Protein AF-A0A7S3H4L3-F1 (afdb_monomer_lite)

Sequence (159 aa):
SPNMKRMGTVIFKESREAHYALTPEAYEWLSAEVETCNTGNSKRVMADRLVAYFFIVTGWHRHVGFVGDYYADPEIATMSWKDGEKFGRPRQHIIMTIINVFTSTHQPLLKEDYSHLFDGMKPDLGKEYKSTWKMFLKDLDEIEAEINRRNMKREILNI

Organism: NCBI:txid89044

Radius of gyration: 24.27 Å; chains: 1; bounding box: 67×48×53 Å

pLDDT: mean 77.02, std 17.17, range [32.34, 95.94]

Foldseek 3Di:
DVVVVVVVVVVVVVVVCPPPDDDPVRVVVVVVCVVVQPDPVSVVVVVVVVVVVCCCVAVVCCVPLQPLVQLVAQQRDFPDDDPPDNGDDPVRSVVSNVVSVVRNDDDDHLLDDPLVVLPPDPPNCSVVVNVVSVVVSVVVVVVVVVVVVVVVVDDDPPD

Secondary structure (DSSP, 8-state):
-THHHHHHHHHHHHHHHTTT---HHHHHHHHHHHHHH-SHHHHHHHHHHHHHHHHIIIIIHHHHH--HHHHT-TTTS-S---TT-SS--HHHHHHHHHHHHHHS--PPPTTS--GGGGTT-SSS-HHHHHHHHHHHHHHHHHHHHHHHHHHTT------

Structure (mmCIF, N/CA/C/O backbone):
data_AF-A0A7S3H4L3-F1
#
_entry.id   AF-A0A7S3H4L3-F1
#
loop_
_atom_site.group_PDB
_atom_site.id
_atom_site.type_symbol
_atom_site.label_atom_id
_atom_site.label_alt_id
_atom_site.label_comp_id
_atom_site.label_asym_id
_atom_site.label_entity_id
_atom_site.label_seq_id
_atom_site.pdbx_PDB_ins_code
_atom_site.Cartn_x
_atom_site.Cartn_y
_atom_site.Cartn_z
_atom_site.occupancy
_atom_site.B_iso_or_equiv
_atom_site.auth_seq_id
_atom_site.auth_comp_id
_atom_site.auth_asym_id
_atom_site.auth_atom_id
_atom_site.pdbx_PDB_model_num
ATOM 1 N N . SER A 1 1 ? 39.738 30.386 2.048 1.00 44.56 1 SER A N 1
ATOM 2 C CA . SER A 1 1 ? 40.579 29.300 1.508 1.00 44.56 1 SER A CA 1
ATOM 3 C C . SER A 1 1 ? 39.775 28.479 0.496 1.00 44.56 1 SER A C 1
ATOM 5 O O . SER A 1 1 ? 38.721 27.971 0.873 1.00 44.56 1 SER A O 1
ATOM 7 N N . PRO A 1 2 ? 40.201 28.381 -0.778 1.00 40.88 2 PRO A N 1
ATOM 8 C CA . PRO A 1 2 ? 39.465 27.701 -1.860 1.00 40.88 2 PRO A CA 1
ATOM 9 C C . PRO A 1 2 ? 39.302 26.184 -1.663 1.00 40.88 2 PRO A C 1
ATOM 11 O O . PRO A 1 2 ? 38.428 25.568 -2.270 1.00 40.88 2 PRO A O 1
ATOM 14 N N . ASN A 1 3 ? 40.110 25.587 -0.783 1.00 38.22 3 ASN A N 1
ATOM 15 C CA . ASN A 1 3 ? 40.172 24.138 -0.586 1.00 38.22 3 ASN A CA 1
ATOM 16 C C . ASN A 1 3 ? 39.031 23.563 0.270 1.00 38.22 3 ASN A C 1
ATOM 18 O O . ASN A 1 3 ? 38.758 22.371 0.184 1.00 38.22 3 ASN A O 1
ATOM 22 N N . MET A 1 4 ? 38.298 24.390 1.024 1.00 37.81 4 MET A N 1
ATOM 23 C CA . MET A 1 4 ? 37.218 23.908 1.902 1.00 37.81 4 MET A CA 1
ATOM 24 C C . MET A 1 4 ? 35.876 23.725 1.167 1.00 37.81 4 MET A C 1
ATOM 26 O O . MET A 1 4 ? 35.089 22.855 1.523 1.00 37.81 4 MET A O 1
ATOM 30 N N . LYS A 1 5 ? 35.629 24.479 0.080 1.00 38.72 5 LYS A N 1
ATOM 31 C CA . LYS A 1 5 ? 34.413 24.328 -0.751 1.00 38.72 5 LYS A CA 1
ATOM 32 C C . LYS A 1 5 ? 34.474 23.117 -1.693 1.00 38.72 5 LYS A C 1
ATOM 34 O O . LYS A 1 5 ? 33.444 22.498 -1.948 1.00 38.72 5 LYS A O 1
ATOM 39 N N . ARG A 1 6 ? 35.665 22.738 -2.182 1.00 37.44 6 ARG A N 1
ATOM 40 C CA . ARG A 1 6 ? 35.836 21.525 -3.009 1.00 37.44 6 ARG A CA 1
ATOM 41 C C . ARG A 1 6 ? 35.607 20.247 -2.209 1.00 37.44 6 ARG A C 1
ATOM 43 O O . ARG A 1 6 ? 34.931 19.359 -2.705 1.00 37.44 6 ARG A O 1
ATOM 50 N N . MET A 1 7 ? 36.092 20.188 -0.972 1.00 34.84 7 MET A N 1
ATOM 51 C CA . MET A 1 7 ? 35.987 18.987 -0.137 1.00 34.84 7 MET A CA 1
ATOM 52 C C . MET A 1 7 ? 34.532 18.686 0.267 1.00 34.84 7 MET A C 1
ATOM 54 O O . MET A 1 7 ? 34.089 17.550 0.142 1.00 34.84 7 MET A O 1
ATOM 58 N N . GLY A 1 8 ? 33.740 19.712 0.610 1.00 32.34 8 GLY A N 1
ATOM 59 C CA . GLY A 1 8 ? 32.304 19.543 0.875 1.00 32.34 8 GLY A CA 1
ATOM 60 C C . GLY A 1 8 ? 31.488 19.127 -0.357 1.00 32.34 8 GLY A C 1
ATOM 61 O O . GLY A 1 8 ? 30.525 18.387 -0.233 1.00 32.34 8 GLY A O 1
ATOM 62 N N . THR A 1 9 ? 31.888 19.533 -1.565 1.00 36.47 9 THR A N 1
ATOM 63 C CA . THR A 1 9 ? 31.153 19.171 -2.793 1.00 36.47 9 THR A CA 1
ATOM 64 C C . THR A 1 9 ? 31.432 17.729 -3.235 1.00 36.47 9 THR A C 1
ATOM 66 O O . THR A 1 9 ? 30.569 17.108 -3.846 1.00 36.47 9 THR A O 1
ATOM 69 N N . VAL A 1 10 ? 32.612 17.184 -2.918 1.00 38.34 10 VAL A N 1
ATOM 70 C CA . VAL A 1 10 ? 32.989 15.797 -3.250 1.00 38.34 10 VAL A CA 1
ATOM 71 C C . VAL A 1 10 ? 32.324 14.806 -2.289 1.00 38.34 10 VAL A C 1
ATOM 73 O O . VAL A 1 10 ? 31.687 13.864 -2.749 1.00 38.34 10 VAL A O 1
ATOM 76 N N . ILE A 1 11 ? 32.333 15.096 -0.981 1.00 37.59 11 ILE A N 1
ATOM 77 C CA . ILE A 1 11 ? 31.719 14.230 0.044 1.00 37.59 11 ILE A CA 1
ATOM 78 C C . ILE A 1 11 ? 30.194 14.106 -0.152 1.00 37.59 11 ILE A C 1
ATOM 80 O O . ILE A 1 11 ? 29.629 13.033 0.034 1.00 37.59 11 ILE A O 1
ATOM 84 N N . PHE A 1 12 ? 29.518 15.174 -0.597 1.00 33.53 12 PHE A N 1
ATOM 85 C CA . PHE A 1 12 ? 28.078 15.140 -0.901 1.00 33.53 12 PHE A CA 1
ATOM 86 C C . PHE A 1 12 ? 27.727 14.505 -2.259 1.00 33.53 12 PHE A C 1
ATOM 88 O O . PHE A 1 12 ? 26.567 14.158 -2.482 1.00 33.53 12 PHE A O 1
ATOM 95 N N . LYS A 1 13 ? 28.687 14.372 -3.185 1.00 37.59 13 LYS A N 1
ATOM 96 C CA . LYS A 1 13 ? 28.456 13.699 -4.474 1.00 37.59 13 LYS A CA 1
ATOM 97 C C . LYS A 1 13 ? 28.599 12.186 -4.338 1.00 37.59 13 LYS A C 1
ATOM 99 O O . LYS A 1 13 ? 27.757 11.466 -4.860 1.00 37.59 13 LYS A O 1
ATOM 104 N N . GLU A 1 14 ? 29.598 11.7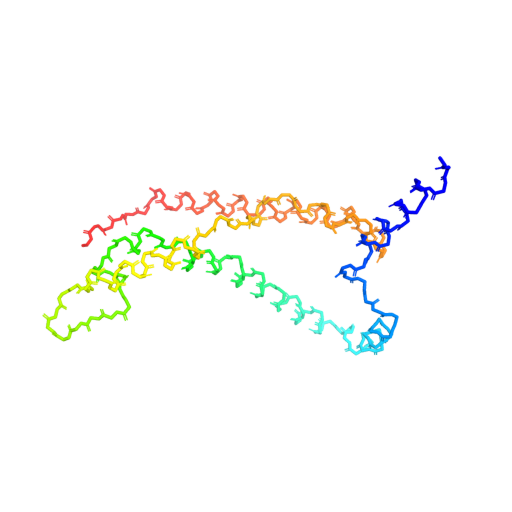30 -3.584 1.00 38.12 14 GLU A N 1
ATOM 105 C CA . GLU A 1 14 ? 29.804 10.305 -3.292 1.00 38.12 14 GLU A CA 1
ATOM 106 C C . GLU A 1 14 ? 28.688 9.733 -2.404 1.00 38.12 14 GLU A C 1
ATOM 108 O O . GLU A 1 14 ? 28.234 8.615 -2.631 1.00 38.12 14 GLU A O 1
ATOM 113 N N . SER A 1 15 ? 28.147 10.513 -1.458 1.00 37.94 15 SER A N 1
ATOM 114 C CA . SER A 1 15 ? 27.071 10.031 -0.579 1.00 37.94 15 SER A CA 1
ATOM 115 C C . SER A 1 15 ? 25.728 9.794 -1.284 1.00 37.94 15 SER A C 1
ATOM 117 O O . SER A 1 15 ? 24.917 9.013 -0.791 1.00 37.94 15 SER A O 1
ATOM 119 N N . ARG A 1 16 ? 25.482 10.408 -2.454 1.00 39.41 16 ARG A N 1
ATOM 120 C CA . ARG A 1 16 ? 24.263 10.144 -3.246 1.00 39.41 16 ARG A CA 1
ATOM 121 C C . ARG A 1 16 ? 24.342 8.858 -4.063 1.00 39.41 16 ARG A C 1
ATOM 123 O O . ARG A 1 16 ? 23.295 8.296 -4.364 1.00 39.41 16 ARG A O 1
ATOM 130 N N . GLU A 1 17 ? 25.541 8.384 -4.393 1.00 44.38 17 GLU A N 1
ATOM 131 C CA . GLU A 1 17 ? 25.721 7.090 -5.064 1.00 44.38 17 GLU A CA 1
ATOM 132 C C . GLU A 1 17 ? 25.754 5.926 -4.052 1.00 44.38 17 GLU A C 1
ATOM 134 O O . GLU A 1 17 ? 25.404 4.801 -4.390 1.00 44.38 17 GLU A O 1
ATOM 139 N N . ALA A 1 18 ? 26.082 6.187 -2.782 1.00 44.50 18 ALA A N 1
ATOM 140 C CA . ALA A 1 18 ? 26.512 5.157 -1.833 1.00 44.50 18 ALA A CA 1
ATOM 141 C C . ALA A 1 18 ? 25.426 4.424 -1.017 1.00 44.50 18 ALA A C 1
ATOM 143 O O . ALA A 1 18 ? 25.767 3.495 -0.291 1.00 44.50 18 ALA A O 1
ATOM 144 N N . HIS A 1 19 ? 24.139 4.781 -1.088 1.00 43.50 19 HIS A N 1
ATOM 145 C CA . HIS A 1 19 ? 23.133 4.100 -0.245 1.00 43.50 19 HIS A CA 1
ATOM 146 C C . HIS A 1 19 ? 22.543 2.822 -0.860 1.00 43.50 19 HIS A C 1
ATOM 148 O O . HIS A 1 19 ? 22.018 1.987 -0.127 1.00 43.50 19 HIS A O 1
ATOM 154 N N . TYR A 1 20 ? 22.681 2.641 -2.176 1.00 50.38 20 TYR A N 1
ATOM 155 C CA . TYR A 1 20 ? 22.212 1.450 -2.899 1.00 50.38 20 TYR A CA 1
ATOM 156 C C . TYR A 1 20 ? 23.203 0.953 -3.964 1.00 50.38 20 TYR A C 1
ATOM 158 O O . TYR A 1 20 ? 22.880 0.029 -4.710 1.00 50.38 20 TYR A O 1
ATOM 166 N N . ALA A 1 21 ? 24.398 1.550 -4.066 1.00 55.81 21 ALA A N 1
ATOM 167 C CA . ALA A 1 21 ? 25.436 1.035 -4.950 1.00 55.81 21 ALA A CA 1
ATOM 168 C C . ALA A 1 21 ? 25.923 -0.320 -4.427 1.00 55.81 21 ALA A C 1
ATOM 170 O O . ALA A 1 21 ? 26.494 -0.422 -3.342 1.00 55.81 21 ALA A O 1
ATOM 171 N N . LEU A 1 22 ? 25.682 -1.364 -5.216 1.00 58.00 22 LEU A N 1
ATOM 172 C CA . LEU A 1 22 ? 26.299 -2.669 -5.019 1.00 58.00 22 LEU A CA 1
ATOM 173 C C . LEU A 1 22 ? 27.820 -2.497 -5.045 1.00 58.00 22 LEU A C 1
ATOM 175 O O . LEU A 1 22 ? 28.343 -1.768 -5.893 1.00 58.00 22 LEU A O 1
ATOM 179 N N . THR A 1 23 ? 28.534 -3.169 -4.140 1.00 77.75 23 THR A N 1
ATOM 180 C CA . THR A 1 23 ? 29.995 -3.235 -4.258 1.00 77.75 23 THR A CA 1
ATOM 181 C C . THR A 1 23 ? 30.342 -3.932 -5.580 1.00 77.75 23 THR A C 1
ATOM 183 O O . THR A 1 23 ? 29.540 -4.743 -6.057 1.00 77.75 23 THR A O 1
ATOM 186 N N . PRO A 1 24 ? 31.496 -3.645 -6.202 1.00 73.81 24 PRO A N 1
ATOM 187 C CA . PRO A 1 24 ? 31.910 -4.325 -7.429 1.00 73.81 24 PRO A CA 1
ATOM 188 C C . PRO A 1 24 ? 31.846 -5.853 -7.309 1.00 73.81 24 PRO A C 1
ATOM 190 O O . PRO A 1 24 ? 31.375 -6.519 -8.225 1.00 73.81 24 PRO A O 1
ATOM 193 N N . GLU A 1 25 ? 32.201 -6.396 -6.144 1.00 72.62 25 GLU A N 1
ATOM 194 C CA . GLU A 1 25 ? 32.141 -7.828 -5.847 1.00 72.62 25 GLU A CA 1
ATOM 195 C C . GLU A 1 25 ? 30.695 -8.340 -5.769 1.00 72.62 25 GLU A C 1
ATOM 197 O O . GLU A 1 25 ? 30.379 -9.400 -6.304 1.00 72.62 25 GLU A O 1
ATOM 202 N N . ALA A 1 26 ? 29.789 -7.582 -5.138 1.00 68.19 26 ALA A N 1
ATOM 203 C CA . ALA A 1 26 ? 28.370 -7.926 -5.086 1.00 68.19 26 ALA A CA 1
ATOM 204 C C . ALA A 1 26 ? 27.718 -7.838 -6.473 1.00 68.19 26 ALA A C 1
ATOM 206 O O . ALA A 1 26 ? 26.886 -8.674 -6.815 1.00 68.19 26 ALA A O 1
ATOM 207 N N . TYR A 1 27 ? 28.111 -6.847 -7.278 1.00 68.12 27 TYR A N 1
ATOM 208 C CA . TYR A 1 27 ? 27.666 -6.697 -8.658 1.00 68.12 27 TYR A CA 1
ATOM 209 C C . TYR A 1 27 ? 28.145 -7.858 -9.530 1.00 68.12 27 TYR A C 1
ATOM 211 O O . TYR A 1 27 ? 27.352 -8.397 -10.294 1.00 68.12 27 TYR A O 1
ATOM 219 N N . GLU A 1 28 ? 29.405 -8.275 -9.405 1.00 67.75 28 GLU A N 1
ATOM 220 C CA . GLU A 1 28 ? 29.973 -9.396 -10.157 1.00 67.75 28 GLU A CA 1
ATOM 221 C C . GLU A 1 28 ? 29.327 -10.732 -9.759 1.00 67.75 28 GLU A C 1
ATOM 223 O O . GLU A 1 28 ? 28.928 -11.503 -10.632 1.00 67.75 28 GLU A O 1
ATOM 228 N N . TRP A 1 29 ? 29.106 -10.957 -8.457 1.00 67.81 29 TRP A N 1
ATOM 229 C CA . TRP A 1 29 ? 28.368 -12.116 -7.947 1.00 67.81 29 TRP A CA 1
ATOM 230 C C . TRP A 1 29 ? 26.923 -12.157 -8.468 1.00 67.81 29 TRP A C 1
ATOM 232 O O . TRP A 1 29 ? 26.503 -13.163 -9.040 1.00 67.81 29 TRP A O 1
ATOM 242 N N . LEU A 1 30 ? 26.190 -11.039 -8.369 1.00 63.88 30 LEU A N 1
ATOM 243 C CA . LEU A 1 30 ? 24.837 -10.917 -8.925 1.00 63.88 30 LEU A CA 1
ATOM 244 C C . LEU A 1 30 ? 24.834 -11.147 -10.440 1.00 63.88 30 LEU A C 1
ATOM 246 O O . LEU A 1 30 ? 23.969 -11.848 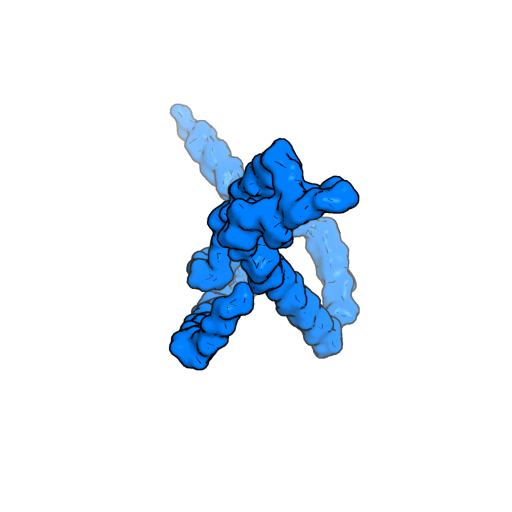-10.955 1.00 63.88 30 LEU A O 1
ATOM 250 N N . SER A 1 31 ? 25.804 -10.585 -11.159 1.00 64.12 31 SER A N 1
ATOM 251 C CA . SER A 1 31 ? 25.889 -10.681 -12.621 1.00 64.12 31 SER A CA 1
ATOM 252 C C . SER A 1 31 ? 26.170 -12.106 -13.099 1.00 64.12 31 SER A C 1
ATOM 254 O O . SER A 1 31 ? 25.616 -12.518 -14.116 1.00 64.12 31 SER A O 1
ATOM 256 N N . ALA A 1 32 ? 26.969 -12.879 -12.359 1.00 62.69 32 ALA A N 1
ATOM 257 C CA . ALA A 1 32 ? 27.207 -14.293 -12.649 1.00 62.69 32 ALA A CA 1
ATOM 258 C C . ALA A 1 32 ? 25.945 -15.156 -12.442 1.00 62.69 32 ALA A C 1
ATOM 260 O O . ALA A 1 32 ? 25.722 -16.130 -13.159 1.00 62.69 32 ALA A O 1
ATOM 261 N N . GLU A 1 33 ? 25.079 -14.782 -11.498 1.00 58.81 33 GLU A N 1
ATOM 262 C CA . GLU A 1 33 ? 23.828 -15.494 -11.208 1.00 58.81 33 GLU A CA 1
ATOM 263 C C . GLU A 1 33 ? 22.689 -15.111 -12.182 1.00 58.81 33 GLU A C 1
ATOM 265 O O . GLU A 1 33 ? 21.790 -15.916 -12.460 1.00 58.81 33 GLU A O 1
ATOM 270 N N . VAL A 1 34 ? 22.763 -13.917 -12.789 1.00 58.97 34 VAL A N 1
ATOM 271 C CA . VAL A 1 34 ? 21.791 -13.378 -13.764 1.00 58.97 34 VAL A CA 1
ATOM 272 C C . VAL A 1 34 ? 21.638 -14.254 -15.012 1.00 58.97 34 VAL A C 1
ATOM 274 O O . VAL A 1 34 ? 20.523 -14.352 -15.536 1.00 58.97 34 VAL A O 1
ATOM 277 N N . GLU A 1 35 ? 22.685 -14.950 -15.471 1.00 57.47 35 GLU A N 1
ATOM 278 C CA . GLU A 1 35 ? 22.584 -15.832 -16.647 1.00 57.47 35 GLU A CA 1
ATOM 279 C C . GLU A 1 35 ? 21.589 -16.985 -16.429 1.00 57.47 35 GLU A C 1
ATOM 281 O O . GLU A 1 35 ? 20.834 -17.339 -17.337 1.00 57.47 35 GLU A O 1
ATOM 286 N N . THR A 1 36 ? 21.484 -17.497 -15.198 1.00 60.62 36 THR A N 1
ATOM 287 C CA . THR A 1 36 ? 20.508 -18.542 -14.829 1.00 60.62 36 THR A CA 1
ATOM 288 C C . THR A 1 36 ? 19.088 -17.995 -14.612 1.00 60.62 36 THR A C 1
ATOM 290 O O . THR A 1 36 ? 18.100 -18.731 -14.691 1.00 60.62 36 THR A O 1
ATOM 293 N N . CYS A 1 37 ? 18.957 -16.680 -14.408 1.00 60.16 37 CYS A N 1
ATOM 294 C CA . CYS A 1 37 ? 17.696 -15.984 -14.143 1.00 60.16 37 CYS A CA 1
ATOM 295 C C . CYS A 1 37 ? 17.055 -15.344 -15.387 1.00 60.16 37 CYS A C 1
ATOM 297 O O . CYS A 1 37 ? 15.961 -14.785 -15.293 1.00 60.16 37 CYS A O 1
ATOM 299 N N . ASN A 1 38 ? 17.671 -15.447 -16.568 1.00 69.31 38 ASN A N 1
ATOM 300 C CA . ASN A 1 38 ? 17.157 -14.830 -17.797 1.00 69.31 38 ASN A CA 1
ATOM 301 C C . ASN A 1 38 ? 16.120 -15.696 -18.549 1.00 69.31 38 ASN A C 1
ATOM 303 O O . ASN A 1 38 ? 15.794 -15.429 -19.707 1.00 69.31 38 ASN A O 1
ATOM 307 N N . THR A 1 39 ? 15.566 -16.732 -17.913 1.00 78.69 39 THR A N 1
ATOM 308 C CA . THR A 1 39 ? 14.461 -17.505 -18.501 1.00 78.69 39 THR A CA 1
ATOM 309 C C . THR A 1 39 ? 13.132 -16.752 -18.375 1.00 78.69 39 THR A C 1
ATOM 311 O O . THR A 1 39 ? 12.915 -15.986 -17.431 1.00 78.69 39 THR A O 1
ATOM 314 N N . GLY A 1 40 ? 12.194 -16.992 -19.299 1.00 81.75 40 GLY A N 1
ATOM 315 C CA . GLY A 1 40 ? 10.849 -16.405 -19.218 1.00 81.75 40 GLY A CA 1
ATOM 316 C C . GLY A 1 40 ? 10.112 -16.766 -17.920 1.00 81.75 40 GLY A C 1
ATOM 317 O O . GLY A 1 40 ? 9.385 -15.941 -17.370 1.00 81.75 40 GLY A O 1
ATOM 318 N N . ASN A 1 41 ? 10.356 -17.965 -17.378 1.00 85.19 41 ASN A N 1
ATOM 319 C CA . ASN A 1 41 ? 9.757 -18.390 -16.116 1.00 85.19 41 ASN A CA 1
ATOM 320 C C . ASN A 1 41 ? 10.340 -17.630 -14.914 1.00 85.19 41 ASN A C 1
ATOM 322 O O . ASN A 1 41 ? 9.578 -17.167 -14.069 1.00 85.19 41 ASN A O 1
ATOM 326 N N . SER A 1 42 ? 11.663 -17.447 -14.860 1.00 83.25 42 SER A N 1
ATOM 327 C CA . SER A 1 42 ? 12.327 -16.706 -13.779 1.00 83.25 42 SER A CA 1
ATOM 328 C C . SER A 1 42 ? 11.860 -15.246 -13.719 1.00 83.25 42 SER A C 1
ATOM 330 O O . SER A 1 42 ? 11.559 -14.743 -12.637 1.00 83.25 42 SER A O 1
ATOM 332 N N . LYS A 1 43 ? 11.698 -14.588 -14.879 1.00 83.62 43 LYS A N 1
ATOM 333 C CA . LYS A 1 43 ? 11.165 -13.214 -14.967 1.00 83.62 43 LYS A CA 1
ATOM 334 C C . LYS A 1 43 ? 9.741 -13.104 -14.424 1.00 83.62 43 LYS A C 1
ATOM 336 O O . LYS A 1 43 ? 9.455 -12.197 -13.648 1.00 83.62 43 LYS A O 1
ATOM 341 N N . ARG A 1 44 ? 8.865 -14.047 -14.791 1.00 88.12 44 ARG A N 1
ATOM 342 C CA . ARG A 1 44 ? 7.488 -14.099 -14.279 1.00 88.12 44 ARG A CA 1
ATOM 343 C C . ARG A 1 44 ? 7.461 -14.289 -12.764 1.00 88.12 44 ARG A C 1
ATOM 345 O O . ARG A 1 44 ? 6.817 -13.514 -12.074 1.00 88.12 44 ARG A O 1
ATOM 352 N N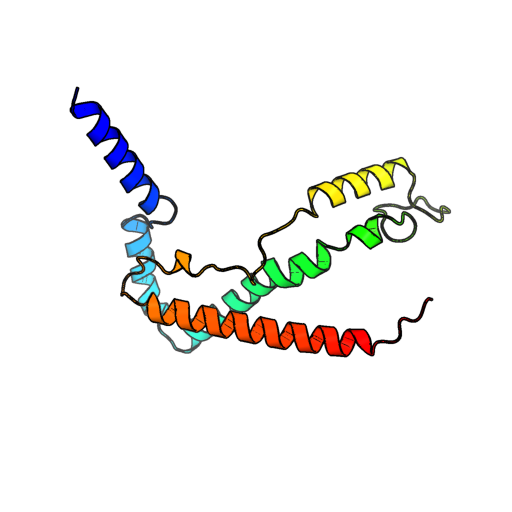 . VAL A 1 45 ? 8.205 -15.269 -12.248 1.00 88.81 45 VAL A N 1
ATOM 353 C CA . VAL A 1 45 ? 8.257 -15.546 -10.802 1.00 88.81 45 VAL A CA 1
ATOM 354 C C . VAL A 1 45 ? 8.761 -14.330 -10.022 1.00 88.81 45 VAL A C 1
ATOM 356 O O . VAL A 1 45 ? 8.244 -14.035 -8.947 1.00 88.81 45 VAL A O 1
ATOM 359 N N . MET A 1 46 ? 9.748 -13.604 -10.555 1.00 87.25 46 MET A N 1
ATOM 360 C CA . MET A 1 46 ? 10.218 -12.363 -9.941 1.00 87.25 46 MET A CA 1
ATOM 361 C C . MET A 1 46 ? 9.124 -11.289 -9.923 1.00 87.25 46 MET A C 1
ATOM 363 O O . MET A 1 46 ? 8.891 -10.682 -8.880 1.00 87.25 46 MET A O 1
ATOM 367 N N . ALA A 1 47 ? 8.428 -11.080 -11.044 1.00 89.12 47 ALA A N 1
ATOM 368 C CA . ALA A 1 47 ? 7.327 -10.123 -11.123 1.00 89.12 47 ALA A CA 1
ATOM 369 C C . ALA A 1 47 ? 6.206 -10.460 -10.124 1.00 89.12 47 ALA A C 1
ATOM 371 O O . ALA A 1 47 ? 5.804 -9.592 -9.353 1.00 89.12 47 ALA A O 1
ATOM 372 N N . ASP A 1 48 ? 5.777 -11.723 -10.059 1.00 90.56 48 ASP A N 1
ATOM 373 C CA . ASP A 1 48 ? 4.736 -12.181 -9.129 1.00 90.56 48 ASP A CA 1
ATOM 374 C C . ASP A 1 48 ? 5.135 -11.933 -7.664 1.00 90.56 48 ASP A C 1
ATOM 376 O O . ASP A 1 48 ? 4.331 -11.469 -6.852 1.00 90.56 48 ASP A O 1
ATOM 380 N N . ARG A 1 49 ? 6.405 -12.189 -7.321 1.00 92.81 49 ARG A N 1
ATOM 381 C CA . ARG A 1 49 ? 6.939 -11.920 -5.979 1.00 92.81 49 ARG A CA 1
ATOM 382 C C . ARG A 1 49 ? 6.960 -10.430 -5.662 1.00 92.81 49 ARG A C 1
ATOM 384 O O . ARG A 1 49 ? 6.541 -10.049 -4.573 1.00 92.81 49 ARG A O 1
ATOM 391 N N . LEU A 1 50 ? 7.419 -9.588 -6.588 1.00 91.94 50 LEU A N 1
ATOM 392 C CA . LEU A 1 50 ? 7.429 -8.134 -6.400 1.00 91.94 50 LEU A CA 1
ATOM 393 C C . LEU A 1 50 ? 6.014 -7.586 -6.195 1.00 91.94 50 LEU A C 1
ATOM 395 O O . LEU A 1 50 ? 5.802 -6.791 -5.282 1.00 91.94 50 LEU A O 1
ATOM 399 N N . VAL A 1 51 ? 5.039 -8.064 -6.974 1.00 91.69 51 VAL A N 1
ATOM 400 C CA . VAL A 1 51 ? 3.623 -7.709 -6.799 1.00 91.69 51 VAL A CA 1
ATOM 401 C C . VAL A 1 51 ? 3.138 -8.085 -5.399 1.00 91.69 51 VAL A C 1
ATOM 403 O O . VAL A 1 51 ? 2.534 -7.253 -4.721 1.00 91.69 51 VAL A O 1
ATOM 406 N N . ALA A 1 52 ? 3.441 -9.301 -4.931 1.00 91.50 52 ALA A N 1
ATOM 407 C CA . ALA A 1 52 ? 3.066 -9.739 -3.590 1.00 91.50 52 ALA A CA 1
ATOM 408 C C . ALA A 1 52 ? 3.695 -8.858 -2.499 1.00 91.50 52 ALA A C 1
ATOM 410 O O . ALA A 1 52 ? 2.994 -8.426 -1.585 1.00 91.50 52 ALA A O 1
ATOM 411 N N . TYR A 1 53 ? 4.988 -8.537 -2.606 1.00 91.31 53 TYR A N 1
ATOM 412 C CA . TYR A 1 53 ? 5.661 -7.670 -1.638 1.00 91.31 53 TYR A CA 1
ATOM 413 C C . TYR A 1 53 ? 5.075 -6.263 -1.617 1.00 91.31 53 TYR A C 1
ATOM 415 O O . TYR A 1 53 ? 4.762 -5.760 -0.539 1.00 91.31 53 TYR A O 1
ATOM 423 N N . PHE A 1 54 ? 4.868 -5.650 -2.784 1.00 88.81 54 PHE A N 1
ATOM 424 C CA . PHE A 1 54 ? 4.249 -4.331 -2.866 1.00 88.81 54 PHE A CA 1
ATOM 425 C C . PHE A 1 54 ? 2.850 -4.336 -2.265 1.00 88.81 54 PHE A C 1
ATOM 427 O O . PHE A 1 54 ? 2.531 -3.446 -1.478 1.00 88.81 54 PHE A O 1
ATOM 434 N N . PHE A 1 55 ? 2.040 -5.356 -2.547 1.00 88.81 55 PHE A N 1
ATOM 435 C CA . PHE A 1 55 ? 0.718 -5.484 -1.946 1.00 88.81 55 PHE A CA 1
ATOM 436 C C . PHE A 1 55 ? 0.780 -5.624 -0.417 1.00 88.81 55 PHE A C 1
ATOM 438 O O . PHE A 1 55 ? 0.036 -4.935 0.282 1.00 88.81 55 PHE A O 1
ATOM 445 N N . ILE A 1 56 ? 1.680 -6.464 0.108 1.00 89.50 56 ILE A N 1
ATOM 446 C CA . ILE A 1 56 ? 1.819 -6.701 1.553 1.00 89.50 56 ILE A CA 1
ATOM 447 C C . ILE A 1 56 ? 2.179 -5.406 2.292 1.00 89.50 56 ILE A C 1
ATOM 449 O O . ILE A 1 56 ? 1.561 -5.082 3.305 1.00 89.50 56 ILE A O 1
ATOM 453 N N . VAL A 1 57 ? 3.155 -4.647 1.789 1.00 86.12 57 VAL A N 1
ATOM 454 C CA . VAL A 1 57 ? 3.650 -3.447 2.488 1.00 86.12 57 VAL A CA 1
ATOM 455 C C . VAL A 1 57 ? 2.777 -2.212 2.267 1.00 86.12 57 VAL A C 1
ATOM 457 O O . VAL A 1 57 ? 2.849 -1.277 3.058 1.00 86.12 57 VAL A O 1
ATOM 460 N N . THR A 1 58 ? 1.942 -2.197 1.223 1.00 85.31 58 THR A N 1
ATOM 461 C CA . THR A 1 58 ? 1.047 -1.067 0.928 1.00 85.31 58 THR A CA 1
ATOM 462 C C . THR A 1 58 ? -0.404 -1.391 1.275 1.00 85.31 58 THR A C 1
ATOM 464 O O . THR A 1 58 ? -0.890 -0.998 2.334 1.00 85.31 58 THR A O 1
ATOM 467 N N . GLY A 1 59 ? -1.106 -2.116 0.403 1.00 84.75 59 GLY A N 1
ATOM 468 C CA . GLY A 1 59 ? -2.530 -2.409 0.525 1.00 84.75 59 GLY A CA 1
ATOM 469 C C . GLY A 1 59 ? -2.868 -3.179 1.798 1.00 84.75 59 GLY A C 1
ATOM 470 O O . GLY A 1 59 ? -3.738 -2.751 2.556 1.00 84.75 59 GLY A O 1
ATOM 471 N N . TRP A 1 60 ? -2.157 -4.276 2.068 1.00 85.19 60 TRP A N 1
ATOM 472 C CA . TRP A 1 60 ? -2.407 -5.098 3.253 1.00 85.19 60 TRP A CA 1
ATOM 473 C C . TRP A 1 60 ? -2.041 -4.366 4.545 1.00 85.19 60 TRP A C 1
ATOM 475 O O . TRP A 1 60 ? -2.858 -4.304 5.461 1.00 85.19 60 TRP A O 1
ATOM 485 N N . HIS A 1 61 ? -0.858 -3.747 4.610 1.00 84.81 61 HIS A N 1
ATOM 486 C CA . HIS A 1 61 ? -0.452 -2.987 5.792 1.00 84.81 61 HIS A CA 1
ATOM 487 C C . HIS A 1 61 ? -1.394 -1.810 6.076 1.00 84.81 61 HIS A C 1
ATOM 489 O O . HIS A 1 61 ? -1.711 -1.553 7.231 1.00 84.81 61 HIS A O 1
ATOM 495 N N . ARG A 1 62 ? -1.927 -1.134 5.047 1.00 81.38 62 ARG A N 1
ATOM 496 C CA . ARG A 1 62 ? -2.969 -0.113 5.238 1.00 81.38 62 ARG A CA 1
ATOM 497 C C . ARG A 1 62 ? -4.281 -0.714 5.739 1.00 81.38 62 ARG A C 1
ATOM 499 O O . ARG A 1 62 ? -4.921 -0.112 6.595 1.00 81.38 62 ARG A O 1
ATOM 506 N N . HIS A 1 63 ? -4.669 -1.883 5.229 1.00 82.56 63 HIS A N 1
ATOM 507 C CA . HIS A 1 63 ? -5.895 -2.567 5.635 1.00 82.56 63 HIS A CA 1
ATOM 508 C C . HIS A 1 63 ? -5.900 -2.936 7.125 1.00 82.56 63 HIS A C 1
ATOM 510 O O . HIS A 1 63 ? -6.929 -2.776 7.773 1.00 82.56 63 HIS A O 1
ATOM 516 N N . VAL A 1 64 ? -4.763 -3.381 7.673 1.00 79.56 64 VAL A N 1
ATOM 517 C CA . VAL A 1 64 ? -4.656 -3.790 9.089 1.00 79.56 64 VAL A CA 1
ATOM 518 C C . VAL A 1 64 ? -4.076 -2.713 10.009 1.00 79.56 64 VAL A C 1
ATOM 520 O O . VAL A 1 64 ? -4.297 -2.759 11.212 1.00 79.56 64 VAL A O 1
ATOM 523 N N . GLY A 1 65 ? -3.320 -1.756 9.470 1.00 74.25 65 GLY A N 1
ATOM 524 C CA . GLY A 1 65 ? -2.610 -0.731 10.243 1.00 74.25 65 GLY A CA 1
ATOM 525 C C . GLY A 1 65 ? -3.402 0.558 10.456 1.00 74.25 65 GLY A C 1
ATOM 526 O O . GLY A 1 65 ? -3.080 1.325 11.359 1.00 74.25 65 GLY A O 1
ATOM 527 N N . PHE A 1 66 ? -4.447 0.804 9.659 1.00 71.56 66 PHE A N 1
ATOM 528 C CA . PHE A 1 66 ? -5.310 1.983 9.786 1.00 71.56 66 PHE A CA 1
ATOM 529 C C . PHE A 1 66 ? -6.712 1.604 10.284 1.00 71.56 66 PHE A C 1
ATOM 531 O O . PHE A 1 66 ? -7.726 1.968 9.697 1.00 71.56 66 PHE A O 1
ATOM 538 N N . VAL A 1 67 ? -6.757 0.837 11.374 1.00 71.94 67 VAL A N 1
ATOM 539 C CA . VAL A 1 67 ? -7.988 0.378 12.048 1.00 71.94 67 VAL A CA 1
ATOM 540 C C . VAL A 1 67 ? -8.200 1.101 13.385 1.00 71.94 67 VAL A C 1
ATOM 542 O O . VAL A 1 67 ? -8.830 0.577 14.300 1.00 71.94 67 VAL A O 1
ATOM 545 N N . GLY A 1 68 ? -7.655 2.316 13.512 1.00 69.56 68 GLY A N 1
ATOM 546 C CA . GLY A 1 68 ? -7.649 3.075 14.764 1.00 69.56 68 GLY A CA 1
ATOM 547 C C . GLY A 1 68 ? -9.037 3.336 15.348 1.00 69.56 68 GLY A C 1
ATOM 548 O O . GLY A 1 68 ? -9.182 3.340 16.568 1.00 69.56 68 GLY A O 1
ATOM 549 N N . ASP A 1 69 ? -10.054 3.454 14.494 1.00 73.94 69 ASP A N 1
ATOM 550 C CA . ASP A 1 69 ? -11.447 3.632 14.913 1.00 73.94 69 ASP A CA 1
ATOM 551 C C . ASP A 1 69 ? -11.976 2.418 15.695 1.00 73.94 69 ASP A C 1
ATOM 553 O O . ASP A 1 69 ? -12.743 2.580 16.640 1.00 73.94 69 ASP A O 1
ATOM 557 N N . TYR A 1 70 ? -11.509 1.205 15.374 1.00 78.56 70 TYR A N 1
ATOM 558 C CA . TYR A 1 70 ? -11.847 -0.005 16.131 1.00 78.56 70 TYR A CA 1
ATOM 559 C C . TYR A 1 70 ? -11.097 -0.065 17.464 1.00 78.56 70 TYR A C 1
ATOM 561 O O . TYR A 1 70 ? -11.665 -0.476 18.471 1.00 78.56 70 TYR A O 1
ATOM 569 N N . TYR A 1 71 ? -9.842 0.396 17.499 1.00 79.94 71 TYR A N 1
ATOM 570 C CA . TYR A 1 71 ? -9.021 0.447 18.717 1.00 79.94 71 TYR A CA 1
ATOM 571 C C . TYR A 1 71 ? -9.496 1.468 19.757 1.00 79.94 71 TYR A C 1
ATOM 573 O O . TYR A 1 71 ? -9.024 1.445 20.896 1.00 79.94 71 TYR A O 1
ATOM 581 N N . ALA A 1 72 ? -10.429 2.350 19.397 1.00 79.62 72 ALA A N 1
ATOM 582 C CA . ALA A 1 72 ? -11.092 3.217 20.359 1.00 79.62 72 ALA A CA 1
ATOM 583 C C . ALA A 1 72 ? -12.014 2.426 21.306 1.00 79.62 72 ALA A C 1
ATOM 585 O O . ALA A 1 72 ? -12.145 2.808 22.471 1.00 79.62 72 ALA A O 1
ATOM 586 N N . ASP A 1 73 ? -12.592 1.311 20.843 1.00 85.12 73 ASP A N 1
ATOM 587 C CA . ASP A 1 73 ? -13.578 0.530 21.589 1.00 85.12 73 ASP A CA 1
ATOM 588 C C . ASP A 1 73 ? -12.929 -0.631 22.386 1.00 85.12 73 ASP A C 1
ATOM 590 O O . ASP A 1 73 ? -12.427 -1.595 21.794 1.00 85.12 73 ASP A O 1
ATOM 594 N N . PRO A 1 74 ? -12.936 -0.584 23.735 1.00 82.88 74 PRO A N 1
ATOM 595 C CA . PRO A 1 74 ? -12.392 -1.646 24.587 1.00 82.88 74 PRO A CA 1
ATOM 596 C C . PRO A 1 74 ? -13.186 -2.960 24.564 1.00 82.88 74 PRO A C 1
ATOM 598 O O . PRO A 1 74 ? -12.682 -3.967 25.073 1.00 82.88 74 PRO A O 1
ATOM 601 N N . GLU A 1 75 ? -14.411 -2.967 24.034 1.00 85.75 75 GLU A N 1
ATOM 602 C CA . GLU A 1 75 ? -15.209 -4.181 23.828 1.00 85.75 75 GLU A CA 1
ATOM 603 C C . GLU A 1 75 ? -14.763 -4.938 22.575 1.00 85.75 75 GLU A C 1
ATOM 605 O O . GLU A 1 75 ? -14.785 -6.168 22.558 1.00 85.75 75 GLU A O 1
ATOM 610 N N . ILE A 1 76 ? -14.298 -4.215 21.553 1.00 81.06 76 ILE A N 1
ATOM 611 C CA . ILE A 1 76 ? -13.943 -4.779 20.246 1.00 81.06 76 ILE A CA 1
ATOM 612 C C . ILE A 1 76 ? -12.445 -5.081 20.157 1.00 81.06 76 ILE A C 1
ATOM 614 O O . ILE A 1 76 ? -12.049 -6.115 19.618 1.00 81.06 76 ILE A O 1
ATOM 618 N N . ALA A 1 77 ? -11.597 -4.193 20.678 1.00 79.12 77 ALA A N 1
ATOM 619 C CA . ALA A 1 77 ? -10.178 -4.176 20.341 1.00 79.12 77 ALA A CA 1
ATOM 620 C C . ALA A 1 77 ? -9.271 -4.056 21.574 1.00 79.12 77 ALA A C 1
ATOM 622 O O . ALA A 1 77 ? -8.420 -3.169 21.669 1.00 79.12 77 ALA A O 1
ATOM 623 N N . THR A 1 78 ? -9.414 -4.994 22.517 1.00 81.31 78 THR A N 1
ATOM 624 C CA . THR A 1 78 ? -8.424 -5.201 23.584 1.00 81.31 78 THR A CA 1
ATOM 625 C C . THR A 1 78 ? -7.578 -6.456 23.345 1.00 81.31 78 THR A C 1
ATOM 627 O O . THR A 1 78 ? -7.959 -7.359 22.609 1.00 81.31 78 THR A O 1
ATOM 630 N N . MET A 1 79 ? -6.403 -6.529 23.975 1.00 80.44 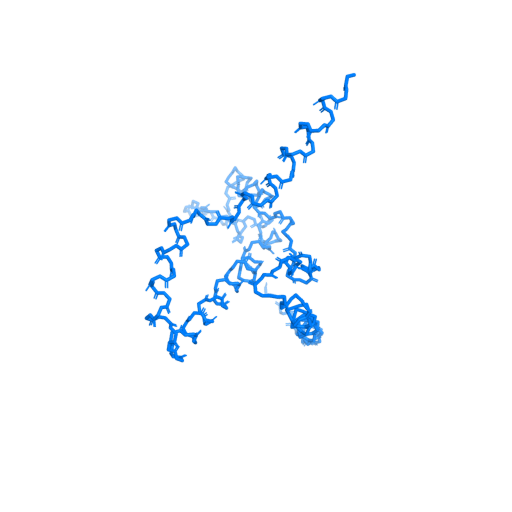79 MET A N 1
ATOM 631 C CA . MET A 1 79 ? -5.488 -7.679 23.839 1.00 80.44 79 MET A CA 1
ATOM 632 C C . MET A 1 79 ? -5.746 -8.787 24.853 1.00 80.44 79 MET A C 1
ATOM 634 O O . MET A 1 79 ? -5.123 -9.844 24.786 1.00 80.44 79 MET A O 1
ATOM 638 N N . SER A 1 80 ? -6.583 -8.532 25.858 1.00 83.81 80 SER A N 1
ATOM 639 C CA . SER A 1 80 ? -6.881 -9.524 26.886 1.00 83.81 80 SER A CA 1
ATOM 640 C C . SER A 1 80 ? -8.165 -9.193 27.630 1.00 83.81 80 SER A C 1
ATOM 642 O O . SER A 1 80 ? -8.323 -8.071 28.120 1.00 83.81 80 SER A O 1
ATOM 644 N N . TRP A 1 81 ? -8.987 -10.215 27.838 1.00 87.56 81 TRP A N 1
ATOM 645 C CA . TRP A 1 81 ? -10.126 -10.191 28.744 1.00 87.56 81 TRP A CA 1
ATOM 646 C C . TRP A 1 81 ? -9.826 -11.084 29.938 1.00 87.56 81 TRP A C 1
ATOM 648 O O . TRP A 1 81 ? -9.230 -12.155 29.795 1.00 87.56 81 TRP A O 1
ATOM 658 N N . LYS A 1 82 ? -10.230 -10.646 31.129 1.00 87.38 82 LYS A N 1
ATOM 659 C CA . LYS A 1 82 ? -10.298 -11.560 32.263 1.00 87.38 82 LYS A CA 1
ATOM 660 C C . LYS A 1 82 ? -11.594 -12.354 32.156 1.00 87.38 82 LYS A C 1
ATOM 662 O O . LYS A 1 82 ? -12.616 -11.812 31.745 1.00 87.38 82 LYS A O 1
ATOM 667 N N . ASP A 1 83 ? -11.546 -13.615 32.562 1.00 90.50 83 ASP A N 1
ATOM 668 C CA . ASP A 1 83 ? -12.735 -14.458 32.600 1.00 90.50 83 ASP A CA 1
ATOM 669 C C . ASP A 1 83 ? -13.878 -13.790 33.390 1.00 90.50 83 ASP A C 1
ATOM 671 O O . ASP A 1 83 ? -13.664 -13.226 34.470 1.00 90.50 83 ASP A O 1
ATOM 675 N N . GLY A 1 84 ? -15.073 -13.806 32.800 1.00 90.44 84 GLY A N 1
ATOM 676 C CA . GLY A 1 84 ? -16.267 -13.119 33.299 1.00 90.44 84 GLY A CA 1
ATOM 677 C C . GLY A 1 84 ? -16.353 -11.603 33.043 1.00 90.44 84 GLY A C 1
ATOM 678 O O . GLY A 1 84 ? -17.376 -11.008 33.382 1.00 90.44 84 GLY A O 1
ATOM 679 N N . GLU A 1 85 ? -15.342 -10.952 32.453 1.00 87.94 85 GLU A N 1
ATOM 680 C CA . GLU A 1 85 ? -15.387 -9.519 32.109 1.00 87.94 85 GLU A CA 1
ATOM 681 C C . GLU A 1 85 ? -15.848 -9.303 30.656 1.00 87.94 85 GLU A C 1
ATOM 683 O O . GLU A 1 85 ? -15.413 -9.996 29.739 1.00 87.94 85 GLU A O 1
ATOM 688 N N . LYS A 1 86 ? -16.726 -8.313 30.435 1.00 84.31 86 LYS A N 1
ATOM 689 C CA . LYS A 1 86 ? -17.284 -7.995 29.104 1.00 84.31 86 LYS A CA 1
ATOM 690 C C . LYS A 1 86 ? -16.373 -7.117 28.238 1.00 84.31 86 LYS A C 1
ATOM 692 O O . LYS A 1 86 ? -16.543 -7.078 27.030 1.00 84.31 86 LYS A O 1
ATOM 697 N N . PHE A 1 87 ? -15.417 -6.423 28.849 1.00 86.62 87 PHE A N 1
ATOM 698 C CA . PHE A 1 87 ? -14.548 -5.449 28.189 1.00 86.62 87 PHE A CA 1
ATOM 699 C C . PHE A 1 87 ? -13.117 -5.539 28.712 1.00 86.62 87 PHE A C 1
ATOM 701 O O . PHE A 1 87 ? -12.870 -6.004 29.830 1.00 86.62 87 PHE A O 1
ATOM 708 N N . GLY A 1 88 ? -12.170 -5.057 27.906 1.00 85.81 88 GLY A N 1
ATOM 709 C CA . GLY A 1 88 ? -10.782 -4.918 28.319 1.00 85.81 88 GLY A CA 1
ATOM 710 C C . GLY A 1 88 ? -10.628 -3.980 29.511 1.00 85.81 88 GLY A C 1
ATOM 711 O O . GLY A 1 88 ? -11.229 -2.908 29.581 1.00 85.81 88 GLY A O 1
ATOM 712 N N . ARG A 1 89 ? -9.777 -4.358 30.466 1.00 89.38 89 ARG A N 1
ATOM 713 C CA . ARG A 1 89 ? -9.492 -3.508 31.629 1.00 89.38 89 ARG A CA 1
ATOM 714 C C . ARG A 1 89 ? -8.874 -2.179 31.181 1.00 89.38 89 ARG A C 1
ATOM 716 O O . ARG A 1 89 ? -7.988 -2.205 30.324 1.00 89.38 89 ARG A O 1
ATOM 723 N N . PRO A 1 90 ? -9.200 -1.044 31.827 1.00 88.62 90 PRO A N 1
ATOM 724 C CA . PRO A 1 90 ? -8.748 0.279 31.388 1.00 88.62 90 PRO A CA 1
ATOM 725 C C . PRO A 1 90 ? -7.239 0.390 31.146 1.00 88.62 90 PRO A C 1
ATOM 727 O O . PRO A 1 90 ? -6.812 0.930 30.134 1.00 88.62 90 PRO A O 1
ATOM 730 N N . ARG A 1 91 ? -6.410 -0.186 32.028 1.00 88.06 91 ARG A N 1
ATOM 731 C CA . ARG A 1 91 ? -4.947 -0.180 31.858 1.00 88.06 91 ARG A CA 1
ATOM 732 C C . ARG A 1 91 ? -4.502 -0.890 30.576 1.00 88.06 91 ARG A C 1
ATOM 734 O O . ARG A 1 91 ? -3.608 -0.396 29.900 1.00 88.06 91 ARG A O 1
ATOM 741 N N . GLN A 1 92 ? -5.095 -2.040 30.265 1.00 87.25 92 GLN A N 1
ATOM 742 C CA . GLN A 1 92 ? -4.759 -2.802 29.062 1.00 87.25 92 GLN A CA 1
ATOM 743 C C . GLN A 1 92 ? -5.210 -2.054 27.811 1.00 87.25 92 GLN A C 1
ATOM 745 O O . GLN A 1 92 ? -4.472 -1.987 26.832 1.00 87.25 92 GLN A O 1
ATOM 750 N N . HIS A 1 93 ? -6.397 -1.448 27.876 1.00 88.62 93 HIS A N 1
ATOM 751 C CA . HIS A 1 93 ? -6.915 -0.643 26.780 1.00 88.62 93 HIS A CA 1
ATOM 752 C C . HIS A 1 93 ? -6.029 0.565 26.493 1.00 88.62 93 HIS A C 1
ATOM 754 O O . HIS A 1 93 ? -5.643 0.772 25.355 1.00 88.62 93 HIS A O 1
ATOM 760 N N . ILE A 1 94 ? -5.591 1.289 27.527 1.00 88.25 94 ILE A N 1
ATOM 761 C CA . ILE A 1 94 ? -4.659 2.415 27.371 1.00 88.25 94 ILE A CA 1
ATOM 762 C C . ILE A 1 94 ? -3.356 1.970 26.694 1.00 88.25 94 ILE A C 1
ATOM 764 O O . ILE A 1 94 ? -2.869 2.662 25.805 1.00 88.25 94 ILE A O 1
ATOM 768 N N . ILE A 1 95 ? -2.794 0.817 27.078 1.00 89.00 95 ILE A N 1
ATOM 769 C CA . ILE A 1 95 ? -1.590 0.275 26.425 1.00 89.00 95 ILE A CA 1
ATOM 770 C C . ILE A 1 95 ? -1.856 0.023 24.937 1.00 89.00 95 ILE A C 1
ATOM 772 O O . ILE A 1 95 ? -1.034 0.397 24.104 1.00 89.00 95 ILE A O 1
ATOM 776 N N . MET A 1 96 ? -3.005 -0.564 24.598 1.00 86.75 96 MET A N 1
ATOM 777 C CA . MET A 1 96 ? -3.384 -0.795 23.206 1.00 86.75 96 MET A CA 1
ATOM 778 C C . MET A 1 96 ? -3.570 0.516 22.436 1.00 86.75 96 MET A C 1
ATOM 780 O O . MET A 1 96 ? -2.986 0.681 21.369 1.00 86.75 96 MET A O 1
ATOM 784 N N . THR A 1 97 ? -4.300 1.486 22.989 1.00 84.88 97 THR A N 1
ATOM 785 C CA . THR A 1 97 ? -4.471 2.803 22.367 1.00 84.88 97 THR A CA 1
ATOM 786 C C . THR A 1 97 ? -3.120 3.467 22.099 1.00 84.88 97 THR A C 1
ATOM 788 O O . THR A 1 97 ? -2.916 4.009 21.018 1.00 84.88 97 THR A O 1
ATOM 791 N N . ILE A 1 98 ? -2.173 3.380 23.040 1.00 86.94 98 ILE A N 1
ATOM 792 C CA . ILE A 1 98 ? -0.814 3.904 22.863 1.00 86.94 98 ILE A CA 1
ATOM 793 C C . ILE A 1 98 ? -0.098 3.198 21.707 1.00 86.94 98 ILE A C 1
ATOM 795 O O . ILE A 1 98 ? 0.455 3.875 20.843 1.00 86.94 98 ILE A O 1
ATOM 799 N N . ILE A 1 99 ? -0.113 1.861 21.671 1.00 85.44 99 ILE A N 1
ATOM 800 C CA . ILE A 1 99 ? 0.494 1.089 20.576 1.00 85.44 99 ILE A CA 1
ATOM 801 C C . ILE A 1 99 ? -0.105 1.530 19.243 1.00 85.44 99 ILE A C 1
ATOM 803 O O . ILE A 1 99 ? 0.648 1.909 18.351 1.00 85.44 99 ILE A O 1
ATOM 807 N N . ASN A 1 100 ? -1.436 1.560 19.148 1.00 84.19 100 ASN A N 1
ATOM 808 C CA . ASN A 1 100 ? -2.140 1.960 17.941 1.00 84.19 100 ASN A CA 1
ATOM 809 C C . ASN A 1 100 ? -1.718 3.362 17.486 1.00 84.19 100 ASN A C 1
ATOM 811 O O . ASN A 1 100 ? -1.317 3.506 16.341 1.00 84.19 100 ASN A O 1
ATOM 815 N N . VAL A 1 101 ? -1.694 4.360 18.379 1.00 83.56 101 VAL A N 1
ATOM 816 C CA . VAL A 1 101 ? -1.247 5.730 18.054 1.00 83.56 101 VAL A CA 1
ATOM 817 C C . VAL A 1 101 ? 0.172 5.754 17.473 1.00 83.56 101 VAL A C 1
ATOM 819 O O . VAL A 1 101 ? 0.441 6.507 16.537 1.00 83.56 101 VAL A O 1
ATOM 822 N N . PHE A 1 102 ? 1.087 4.936 17.998 1.00 83.75 102 PHE A N 1
ATOM 823 C CA . PHE A 1 102 ? 2.465 4.884 17.505 1.00 83.75 102 PHE A CA 1
ATOM 824 C C . PHE A 1 102 ? 2.624 4.087 16.207 1.00 83.75 102 PHE A C 1
ATOM 826 O O . PHE A 1 102 ? 3.544 4.361 15.435 1.00 83.75 102 PHE A O 1
ATOM 833 N N . THR A 1 103 ? 1.746 3.122 15.940 1.00 79.56 103 THR A N 1
ATOM 834 C CA . THR A 1 103 ? 1.799 2.301 14.724 1.00 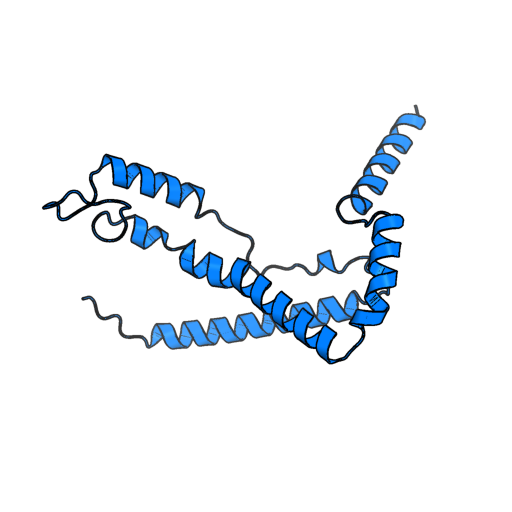79.56 103 THR A CA 1
ATOM 835 C C . THR A 1 103 ? 0.936 2.849 13.587 1.00 79.56 103 THR A C 1
ATOM 837 O O . THR A 1 103 ? 1.239 2.590 12.426 1.00 79.56 103 THR A O 1
ATOM 840 N N . SER A 1 104 ? -0.084 3.661 13.880 1.00 77.19 104 SER A N 1
ATOM 841 C CA . SER A 1 104 ? -1.015 4.263 12.913 1.00 77.19 104 SER A CA 1
ATOM 842 C C . SER A 1 104 ? -0.490 5.584 12.336 1.00 77.19 104 SER A C 1
ATOM 844 O O . SER A 1 104 ? -1.237 6.547 12.142 1.00 77.19 104 SER A O 1
ATOM 846 N N . THR A 1 105 ? 0.819 5.671 12.111 1.00 75.00 105 THR A N 1
ATOM 847 C CA . THR A 1 105 ? 1.443 6.876 11.557 1.00 75.00 105 THR A CA 1
ATOM 848 C C . THR A 1 105 ? 1.083 7.044 10.083 1.00 75.00 105 THR A C 1
ATOM 850 O O . THR A 1 105 ? 0.868 6.069 9.363 1.00 75.00 105 THR A O 1
ATOM 853 N N . HIS A 1 106 ? 1.020 8.294 9.618 1.00 72.56 106 HIS A N 1
ATOM 854 C CA . HIS A 1 106 ? 0.788 8.585 8.206 1.00 72.56 106 HIS A CA 1
ATOM 855 C C . HIS A 1 106 ? 1.972 8.076 7.373 1.00 72.56 106 HIS A C 1
ATOM 857 O O . HIS A 1 106 ? 3.050 8.669 7.385 1.00 72.56 106 HIS A O 1
ATOM 863 N N . GLN A 1 107 ? 1.766 6.969 6.662 1.00 74.88 107 GLN A N 1
ATOM 864 C CA . GLN A 1 107 ? 2.757 6.394 5.757 1.00 74.88 107 GLN A CA 1
ATOM 865 C C . GLN A 1 107 ? 2.623 7.007 4.353 1.00 74.88 107 GLN A C 1
ATOM 867 O O . GLN A 1 107 ? 1.502 7.340 3.953 1.00 74.88 107 GLN A O 1
ATOM 872 N N . PRO A 1 108 ? 3.731 7.144 3.599 1.00 77.31 108 PRO A N 1
ATOM 873 C CA . PRO A 1 108 ? 3.695 7.592 2.210 1.00 77.31 108 PRO A CA 1
ATOM 874 C C . PRO A 1 108 ? 2.744 6.722 1.388 1.00 77.31 108 PRO A C 1
ATOM 876 O O . PRO A 1 108 ? 2.792 5.488 1.445 1.00 77.31 108 PRO A O 1
ATOM 879 N N . LEU A 1 109 ? 1.837 7.357 0.652 1.00 82.00 109 LEU A N 1
ATOM 880 C CA . LEU A 1 109 ? 0.861 6.630 -0.148 1.00 82.00 109 LEU A CA 1
ATOM 881 C C . LEU A 1 109 ? 1.458 6.251 -1.497 1.00 82.00 109 LEU A C 1
ATOM 883 O O . LEU A 1 109 ? 2.153 7.035 -2.132 1.00 82.00 109 LEU A O 1
ATOM 887 N N . LEU A 1 110 ? 1.073 5.080 -2.005 1.00 83.94 110 LEU A N 1
ATOM 888 C CA . LEU A 1 110 ? 1.485 4.619 -3.332 1.00 83.94 110 LEU A CA 1
ATOM 889 C C . LEU A 1 110 ? 1.025 5.555 -4.470 1.00 83.94 110 LEU A C 1
ATOM 891 O O . LEU A 1 110 ? 1.575 5.517 -5.564 1.00 83.94 110 LEU A O 1
ATOM 895 N N . LYS A 1 111 ? 0.033 6.412 -4.194 1.00 86.00 111 LYS A N 1
ATOM 896 C CA . LYS A 1 111 ? -0.482 7.434 -5.113 1.00 86.00 111 LYS A CA 1
ATOM 897 C C . LYS A 1 111 ? 0.399 8.687 -5.230 1.00 86.00 111 LYS A C 1
ATOM 899 O O . LYS A 1 111 ? 0.082 9.572 -6.020 1.00 86.00 111 LYS A O 1
ATOM 904 N N . GLU A 1 112 ? 1.451 8.811 -4.429 1.00 86.25 112 GLU A N 1
ATOM 905 C CA . GLU A 1 112 ? 2.365 9.955 -4.499 1.00 86.25 112 GLU A CA 1
ATOM 906 C C . GLU A 1 112 ? 3.290 9.877 -5.729 1.00 86.25 112 GLU A C 1
ATOM 908 O O . GLU A 1 112 ? 3.414 8.843 -6.395 1.00 86.25 112 GLU A O 1
ATOM 913 N N . ASP A 1 113 ? 3.946 10.993 -6.065 1.00 87.00 113 ASP A N 1
ATOM 914 C CA . ASP A 1 113 ? 4.847 11.048 -7.218 1.00 87.00 113 ASP A CA 1
ATOM 915 C C . ASP A 1 113 ? 6.254 10.530 -6.881 1.00 87.00 113 ASP A C 1
ATOM 917 O O . ASP A 1 113 ? 7.111 11.241 -6.347 1.00 87.00 113 ASP A O 1
ATOM 921 N N . TYR A 1 114 ? 6.513 9.287 -7.281 1.00 88.06 114 TYR A N 1
ATOM 922 C CA . TYR A 1 114 ? 7.821 8.641 -7.177 1.00 88.06 114 TYR A CA 1
ATOM 923 C C . TYR A 1 114 ? 8.640 8.717 -8.473 1.00 88.06 114 TYR A C 1
ATOM 925 O O . TYR A 1 114 ? 9.653 8.032 -8.601 1.00 88.06 114 TYR A O 1
ATOM 933 N N . SER A 1 115 ? 8.271 9.581 -9.430 1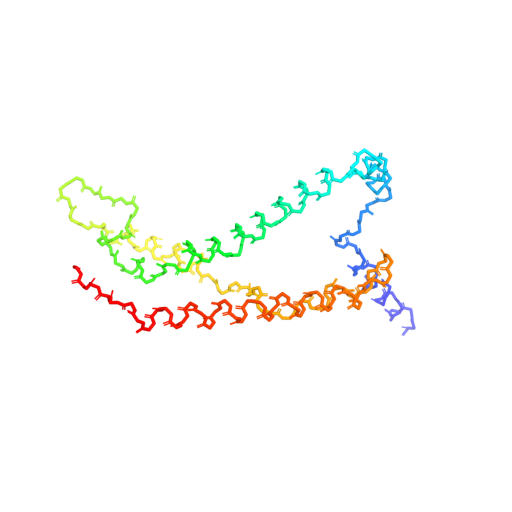.00 86.38 115 SER A N 1
ATOM 934 C CA . SER A 1 115 ? 8.980 9.711 -10.716 1.00 86.38 115 SER A CA 1
ATOM 935 C C . SER A 1 115 ? 10.477 10.012 -10.565 1.00 86.38 115 SER A C 1
ATOM 937 O O . SER A 1 115 ? 11.266 9.667 -11.445 1.00 86.38 115 SER A O 1
ATOM 939 N N . HIS A 1 116 ? 10.868 10.645 -9.457 1.00 87.19 116 HIS A N 1
ATOM 940 C CA . HIS A 1 116 ? 12.255 10.969 -9.122 1.00 87.19 116 HIS A CA 1
ATOM 941 C C . HIS A 1 116 ? 13.134 9.727 -8.885 1.00 87.19 116 HIS A C 1
ATOM 943 O O . HIS A 1 116 ? 14.348 9.806 -9.048 1.00 87.19 116 HIS A O 1
ATOM 949 N N . LEU A 1 117 ? 12.547 8.572 -8.542 1.00 86.56 117 LEU A N 1
ATOM 950 C CA . LEU A 1 117 ? 13.290 7.317 -8.362 1.00 86.56 117 LEU A CA 1
ATOM 951 C C . LEU A 1 117 ? 13.865 6.779 -9.677 1.00 86.56 117 LEU A C 1
ATOM 953 O O . LEU A 1 117 ? 14.814 6.002 -9.664 1.00 86.56 117 LEU A O 1
ATOM 957 N N . PHE A 1 118 ? 13.304 7.199 -10.812 1.00 86.44 118 PHE A N 1
ATOM 958 C CA . PHE A 1 118 ? 13.739 6.753 -12.135 1.00 86.44 118 PHE A CA 1
ATOM 959 C C . PHE A 1 118 ? 14.819 7.655 -12.749 1.00 86.44 118 PHE A C 1
ATOM 961 O O . PHE A 1 118 ? 15.284 7.397 -13.861 1.00 86.44 118 PHE A O 1
ATOM 968 N N . ASP A 1 119 ? 15.218 8.726 -12.058 1.00 84.31 119 ASP A N 1
ATOM 969 C CA . ASP A 1 119 ? 16.266 9.625 -12.530 1.00 84.31 119 ASP A CA 1
ATOM 970 C C . ASP A 1 119 ? 17.652 8.982 -12.388 1.00 84.31 119 ASP A C 1
ATOM 972 O O . ASP A 1 119 ? 18.033 8.504 -11.324 1.00 84.31 119 ASP A O 1
ATOM 976 N N . GLY A 1 120 ? 18.439 8.993 -13.469 1.00 79.56 120 GLY A N 1
ATOM 977 C CA . GLY A 1 120 ? 19.818 8.490 -13.459 1.00 79.56 120 GLY A CA 1
ATOM 978 C C . GLY A 1 120 ? 19.968 6.970 -13.597 1.00 79.56 120 GLY A C 1
ATOM 979 O O . GLY A 1 120 ? 21.089 6.472 -13.480 1.00 79.56 120 GLY A O 1
ATOM 980 N N . MET A 1 121 ? 18.886 6.233 -13.882 1.00 77.31 121 MET A N 1
ATOM 981 C CA . MET A 1 121 ? 18.965 4.800 -14.190 1.00 77.31 121 MET A CA 1
ATOM 982 C C . MET A 1 121 ? 19.813 4.548 -15.449 1.00 77.31 121 MET A C 1
ATOM 984 O O . MET A 1 121 ? 19.752 5.304 -16.421 1.00 77.31 121 MET A O 1
ATOM 988 N N . LYS A 1 122 ? 20.608 3.471 -15.429 1.00 76.62 122 LYS A N 1
ATOM 989 C CA . LYS A 1 122 ? 21.399 2.993 -16.573 1.00 76.62 122 LYS A CA 1
ATOM 990 C C . LYS A 1 122 ? 20.963 1.566 -16.930 1.00 76.62 122 LYS A C 1
ATOM 992 O O . LYS A 1 122 ? 20.997 0.720 -16.038 1.00 76.62 122 LYS A O 1
ATOM 997 N N . PRO A 1 123 ? 20.614 1.264 -18.196 1.00 76.69 123 PRO A N 1
ATOM 998 C CA . PRO A 1 123 ? 20.466 2.182 -19.338 1.00 76.69 123 PRO A CA 1
ATOM 999 C C . PRO A 1 123 ? 19.368 3.242 -19.112 1.00 76.69 123 PRO A C 1
ATOM 1001 O O . PRO A 1 123 ? 18.539 3.068 -18.222 1.00 76.69 123 PRO A O 1
ATOM 1004 N N . ASP A 1 124 ? 19.381 4.341 -19.887 1.00 76.50 124 ASP A N 1
ATOM 1005 C CA . ASP A 1 124 ? 18.421 5.458 -19.757 1.00 76.50 124 ASP A CA 1
ATOM 1006 C C . ASP A 1 124 ? 17.002 5.030 -20.164 1.00 76.50 124 ASP A C 1
ATOM 1008 O O . ASP A 1 124 ? 16.530 5.262 -21.276 1.00 76.50 124 ASP A O 1
ATOM 1012 N N . LEU A 1 125 ? 16.338 4.359 -19.229 1.00 80.00 125 LEU A N 1
ATOM 1013 C CA . LEU A 1 125 ? 14.950 3.915 -19.299 1.00 80.00 125 LEU A CA 1
ATOM 1014 C C . LEU A 1 125 ? 14.038 4.815 -18.455 1.00 80.00 125 LEU A C 1
ATOM 1016 O O . LEU A 1 125 ? 12.860 4.514 -18.266 1.00 80.00 125 LEU A O 1
ATOM 1020 N N . GLY A 1 126 ? 14.554 5.941 -17.949 1.00 82.75 126 GLY A N 1
ATOM 1021 C CA . GLY A 1 126 ? 13.822 6.807 -17.025 1.00 82.75 126 GLY A CA 1
ATOM 1022 C C . GLY A 1 126 ? 12.516 7.331 -17.624 1.00 82.75 126 GLY A C 1
ATOM 1023 O O . GLY A 1 126 ? 11.507 7.424 -16.930 1.00 82.75 126 GLY A O 1
ATOM 1024 N N . LYS A 1 127 ? 12.489 7.616 -18.933 1.00 85.06 127 LYS A N 1
ATOM 1025 C CA . LYS A 1 127 ? 11.261 8.032 -19.636 1.00 85.06 127 LYS A CA 1
ATOM 1026 C C . LYS A 1 127 ? 10.203 6.930 -19.674 1.00 85.06 127 LYS A C 1
ATOM 1028 O O . LYS A 1 127 ? 9.030 7.221 -19.451 1.00 85.06 127 LYS A O 1
ATOM 1033 N N . GLU A 1 128 ? 10.615 5.696 -19.950 1.00 88.12 128 GLU A N 1
ATOM 1034 C CA . GLU A 1 128 ? 9.715 4.544 -20.021 1.00 88.12 128 GLU A CA 1
ATOM 1035 C C . GLU A 1 128 ? 9.131 4.244 -18.640 1.00 88.12 128 GLU A C 1
ATOM 1037 O O . GLU A 1 128 ? 7.912 4.239 -18.483 1.00 88.12 128 GLU A O 1
ATOM 1042 N N . TYR A 1 129 ? 9.976 4.137 -17.612 1.00 88.31 129 TYR A N 1
ATOM 1043 C CA . TYR A 1 129 ? 9.515 3.881 -16.247 1.00 88.31 129 TYR A CA 1
ATOM 1044 C C . TYR A 1 129 ? 8.615 4.989 -15.700 1.00 88.31 129 TYR A C 1
ATOM 1046 O O . TYR A 1 129 ? 7.588 4.688 -15.097 1.00 88.31 129 TYR A O 1
ATOM 1054 N N . LYS A 1 130 ? 8.920 6.265 -15.972 1.00 90.44 130 LYS A N 1
ATOM 1055 C CA . LYS A 1 130 ? 8.023 7.380 -15.620 1.00 90.44 130 LYS A CA 1
ATOM 1056 C C . LYS A 1 130 ? 6.668 7.272 -16.315 1.00 90.44 130 LYS A C 1
ATOM 1058 O O . LYS A 1 130 ? 5.651 7.610 -15.717 1.00 90.44 130 LYS A O 1
ATOM 1063 N N . SER A 1 131 ? 6.639 6.827 -17.572 1.00 91.44 131 SER A N 1
ATOM 1064 C CA . SER A 1 131 ? 5.386 6.606 -18.298 1.00 91.44 131 SER A CA 1
ATOM 1065 C C . SER A 1 131 ? 4.581 5.469 -17.671 1.00 91.44 131 SER A C 1
ATOM 1067 O O . SER A 1 131 ? 3.403 5.652 -17.372 1.00 91.44 131 SER A O 1
ATOM 1069 N N . THR A 1 132 ? 5.223 4.332 -17.398 1.00 91.75 132 THR A N 1
ATOM 1070 C CA . THR A 1 132 ? 4.605 3.182 -16.724 1.00 91.75 132 THR A CA 1
ATOM 1071 C C . THR A 1 132 ? 4.080 3.557 -15.338 1.00 91.75 132 THR A C 1
ATOM 1073 O O . THR A 1 132 ? 2.959 3.200 -14.990 1.00 91.75 132 THR A O 1
ATOM 1076 N N . TRP A 1 133 ? 4.836 4.347 -14.569 1.00 91.12 133 TRP A N 1
ATOM 1077 C CA . TRP A 1 133 ? 4.411 4.847 -13.260 1.00 91.12 133 TRP A CA 1
ATOM 1078 C C . TRP A 1 133 ? 3.147 5.707 -13.354 1.00 91.12 133 TRP A C 1
ATOM 1080 O O . TRP A 1 133 ? 2.203 5.517 -12.594 1.00 91.12 133 TRP A O 1
ATOM 1090 N N . LYS A 1 134 ? 3.081 6.620 -14.329 1.00 92.00 134 LYS A N 1
ATOM 1091 C CA . LYS A 1 134 ? 1.884 7.445 -14.555 1.00 92.00 134 LYS A CA 1
ATOM 1092 C C . LYS A 1 134 ? 0.667 6.621 -14.962 1.00 92.00 134 LYS A C 1
ATOM 1094 O O . LYS A 1 134 ? -0.438 6.941 -14.534 1.00 92.00 134 LYS A O 1
ATOM 1099 N N . MET A 1 135 ? 0.856 5.581 -15.775 1.00 93.69 135 MET A N 1
ATOM 1100 C CA . MET A 1 135 ? -0.226 4.648 -16.106 1.00 93.69 135 MET A CA 1
ATOM 1101 C C . MET A 1 135 ? -0.722 3.926 -14.856 1.00 93.69 135 MET A C 1
ATOM 1103 O O . MET A 1 135 ? -1.917 3.906 -14.599 1.00 93.69 135 MET A O 1
ATOM 1107 N N . PHE A 1 136 ? 0.198 3.434 -14.031 1.00 91.88 136 PHE A N 1
ATOM 1108 C CA . PHE A 1 136 ? -0.142 2.788 -12.773 1.00 91.88 136 PHE A CA 1
ATOM 1109 C C . PHE A 1 136 ? -0.926 3.711 -11.821 1.00 91.88 136 PHE A C 1
ATOM 1111 O O . PHE A 1 136 ? -1.933 3.295 -11.255 1.00 91.88 136 PHE A O 1
ATOM 1118 N N . LEU A 1 137 ? -0.527 4.982 -11.688 1.00 93.00 137 LEU A N 1
ATOM 1119 C CA . LEU A 1 137 ? -1.280 5.969 -10.902 1.00 93.00 137 LEU A CA 1
ATOM 1120 C C . LEU A 1 137 ? -2.705 6.173 -11.438 1.00 93.00 137 LEU A C 1
ATOM 1122 O O . LEU A 1 137 ? -3.650 6.233 -10.652 1.00 93.00 137 LEU A O 1
ATOM 1126 N N . LYS A 1 138 ? -2.868 6.223 -12.765 1.00 94.69 138 LYS A N 1
ATOM 1127 C CA . LYS A 1 138 ? -4.184 6.320 -13.407 1.00 94.69 138 LYS A CA 1
ATOM 1128 C C . LYS A 1 138 ? -5.056 5.101 -13.093 1.00 94.69 138 LYS A C 1
ATOM 1130 O O . LYS A 1 138 ? -6.226 5.269 -12.763 1.00 94.69 138 LYS A O 1
ATOM 1135 N N . ASP A 1 139 ? -4.491 3.897 -13.143 1.00 94.12 139 ASP A N 1
ATOM 1136 C CA . ASP A 1 139 ? -5.216 2.665 -12.809 1.00 94.12 139 ASP A CA 1
ATOM 1137 C C . ASP A 1 139 ? -5.667 2.665 -11.336 1.00 94.12 139 ASP A C 1
ATOM 1139 O O . ASP A 1 139 ? -6.786 2.256 -11.019 1.00 94.12 139 ASP A O 1
ATOM 1143 N N . LEU A 1 140 ? -4.834 3.179 -10.421 1.00 92.62 140 LEU A N 1
ATOM 1144 C CA . LEU A 1 140 ? -5.210 3.351 -9.014 1.00 92.62 140 LEU A CA 1
ATOM 1145 C C . LEU A 1 140 ? -6.358 4.354 -8.831 1.00 92.62 140 LEU A C 1
ATOM 1147 O O . LEU A 1 140 ? -7.254 4.097 -8.024 1.00 92.62 140 LEU A O 1
ATOM 1151 N N . ASP A 1 141 ? -6.357 5.468 -9.569 1.00 94.50 141 ASP A N 1
ATOM 1152 C CA . ASP A 1 141 ? -7.446 6.454 -9.536 1.00 94.50 141 ASP A CA 1
ATOM 1153 C C . ASP A 1 141 ? -8.777 5.848 -10.009 1.00 94.50 141 ASP A C 1
ATOM 1155 O O . ASP A 1 141 ? -9.827 6.083 -9.404 1.00 94.50 141 ASP A O 1
ATOM 1159 N N . GLU A 1 142 ? -8.741 5.027 -11.061 1.00 95.94 142 GLU A N 1
ATOM 1160 C CA . GLU A 1 142 ? -9.916 4.317 -11.576 1.00 95.94 142 GLU A CA 1
ATOM 1161 C C . GLU A 1 142 ? -10.465 3.312 -10.550 1.00 95.94 142 GLU A C 1
ATOM 1163 O O . GLU A 1 142 ? -11.676 3.262 -10.305 1.00 95.94 142 GLU A O 1
ATOM 1168 N N . ILE A 1 143 ? -9.581 2.551 -9.896 1.00 93.69 143 ILE A N 1
ATOM 1169 C CA . ILE A 1 143 ? -9.956 1.618 -8.825 1.00 93.69 143 ILE A CA 1
ATOM 1170 C C . ILE A 1 143 ? -10.583 2.368 -7.644 1.00 93.69 143 ILE A C 1
ATOM 1172 O O . ILE A 1 143 ? -11.610 1.933 -7.119 1.00 93.69 143 ILE A O 1
ATOM 1176 N N . GLU A 1 144 ? -10.006 3.494 -7.224 1.00 92.81 144 GLU A N 1
ATOM 1177 C CA . GLU A 1 144 ? -10.550 4.304 -6.132 1.00 92.81 144 GLU A CA 1
ATOM 1178 C C . GLU A 1 144 ? -11.946 4.840 -6.465 1.00 92.81 144 GLU A C 1
ATOM 1180 O O . GLU A 1 144 ? -12.865 4.727 -5.647 1.00 92.81 144 GLU A O 1
ATOM 1185 N N . ALA A 1 145 ? -12.137 5.367 -7.677 1.00 95.50 145 ALA A N 1
ATOM 1186 C CA . ALA A 1 145 ? -13.441 5.833 -8.137 1.00 95.50 145 ALA A CA 1
ATOM 1187 C C . ALA A 1 145 ? -14.490 4.709 -8.089 1.00 95.50 145 ALA A C 1
ATOM 1189 O O . ALA A 1 145 ? -15.616 4.917 -7.623 1.00 95.50 145 ALA A O 1
ATOM 1190 N N . GLU A 1 146 ? -14.116 3.499 -8.506 1.00 95.69 146 GLU A N 1
ATOM 1191 C CA . GLU A 1 146 ? -14.988 2.328 -8.453 1.00 95.69 146 GLU A CA 1
ATOM 1192 C C . GLU A 1 146 ? -15.306 1.894 -7.013 1.00 95.69 146 GLU A C 1
ATOM 1194 O O . GLU A 1 146 ? -16.464 1.599 -6.698 1.00 95.69 146 GLU A O 1
ATOM 1199 N N . ILE A 1 147 ? -14.314 1.883 -6.119 1.00 93.00 147 ILE A N 1
ATOM 1200 C CA . ILE A 1 147 ? -14.508 1.557 -4.699 1.00 93.00 147 ILE A CA 1
ATOM 1201 C C . ILE A 1 147 ? -15.464 2.561 -4.050 1.00 93.00 147 ILE A C 1
ATOM 1203 O O . ILE A 1 147 ? -16.429 2.153 -3.400 1.00 93.00 147 ILE A O 1
ATOM 1207 N N . ASN A 1 148 ? -15.261 3.858 -4.277 1.00 94.12 148 ASN A N 1
ATOM 1208 C CA . ASN A 1 148 ? -16.128 4.910 -3.746 1.00 94.12 148 ASN A CA 1
ATOM 1209 C C . ASN A 1 148 ? -17.562 4.767 -4.269 1.00 94.12 148 ASN A C 1
ATOM 1211 O O . ASN A 1 148 ? -18.520 4.826 -3.494 1.00 94.12 148 ASN A O 1
ATOM 1215 N N . ARG A 1 149 ? -17.726 4.470 -5.564 1.00 94.69 149 ARG A N 1
ATOM 1216 C CA . ARG A 1 149 ? -19.034 4.192 -6.171 1.00 94.69 149 ARG A CA 1
ATOM 1217 C C . ARG A 1 149 ? -19.749 3.010 -5.516 1.00 94.69 149 ARG A C 1
ATOM 1219 O O . ARG A 1 149 ? -20.964 3.069 -5.326 1.00 94.69 149 ARG A O 1
ATOM 1226 N N . ARG A 1 150 ? -19.023 1.939 -5.181 1.00 93.25 150 ARG A N 1
ATOM 1227 C CA . ARG A 1 150 ? -19.576 0.768 -4.477 1.00 93.25 150 ARG A CA 1
ATOM 1228 C C . ARG A 1 150 ? -19.938 1.094 -3.035 1.00 93.25 150 ARG A C 1
ATOM 1230 O O . ARG A 1 150 ? -21.025 0.731 -2.599 1.00 93.25 150 ARG A O 1
ATOM 1237 N N . ASN A 1 151 ? -19.065 1.800 -2.321 1.00 90.38 151 ASN A N 1
ATOM 1238 C CA . ASN A 1 151 ? -19.281 2.161 -0.922 1.00 90.38 151 ASN A CA 1
ATOM 1239 C C . ASN A 1 151 ? -20.513 3.058 -0.743 1.00 90.38 151 ASN A C 1
ATOM 1241 O O . ASN A 1 151 ? -21.275 2.833 0.187 1.00 90.38 151 ASN A O 1
ATOM 1245 N N . MET A 1 152 ? -20.788 3.983 -1.671 1.00 91.06 152 MET A N 1
ATOM 1246 C CA . MET A 1 152 ? -22.013 4.802 -1.633 1.00 91.06 152 MET A CA 1
ATOM 1247 C C . MET A 1 152 ? -23.315 3.993 -1.727 1.00 91.06 152 MET A C 1
ATOM 1249 O O . MET A 1 152 ? -24.364 4.465 -1.304 1.00 91.06 152 MET A O 1
ATOM 1253 N N . LYS A 1 153 ? -23.269 2.794 -2.314 1.00 91.38 153 LYS A N 1
ATOM 1254 C CA . LYS A 1 153 ? -24.431 1.903 -2.461 1.00 91.38 153 LYS A CA 1
ATOM 1255 C C . LYS A 1 153 ? -24.491 0.829 -1.381 1.00 91.38 153 LYS A C 1
ATOM 1257 O O . LYS A 1 153 ? -25.393 -0.003 -1.407 1.00 91.38 153 LYS A O 1
ATOM 1262 N N . ARG A 1 154 ? -23.495 0.779 -0.497 1.00 87.38 154 ARG A N 1
ATOM 1263 C CA . ARG A 1 154 ? -23.388 -0.267 0.510 1.00 87.38 154 ARG A CA 1
ATOM 1264 C C . ARG A 1 154 ? -24.312 0.081 1.667 1.00 87.38 154 ARG A C 1
ATOM 1266 O O . ARG A 1 154 ? -24.116 1.090 2.335 1.00 87.38 154 ARG A O 1
ATOM 1273 N N . GLU A 1 155 ? -25.302 -0.767 1.907 1.00 86.88 155 GLU A N 1
ATOM 1274 C CA . GLU A 1 155 ? -26.086 -0.697 3.134 1.00 86.88 155 GLU A CA 1
ATOM 1275 C C . GLU A 1 155 ? -25.179 -1.062 4.313 1.00 86.88 155 GLU A C 1
ATOM 1277 O O . GLU A 1 155 ? -24.572 -2.136 4.342 1.00 86.88 155 GLU A O 1
ATOM 1282 N N . ILE A 1 156 ? -25.050 -0.141 5.266 1.00 78.62 156 ILE A N 1
ATOM 1283 C CA . ILE A 1 156 ? -24.371 -0.400 6.532 1.00 78.62 156 ILE A CA 1
ATOM 1284 C C . ILE A 1 156 ? -25.444 -0.908 7.488 1.00 78.62 156 ILE A C 1
ATOM 1286 O O . ILE A 1 156 ? -26.278 -0.141 7.968 1.00 78.62 156 ILE A O 1
ATOM 1290 N N . LEU A 1 157 ? -25.450 -2.218 7.723 1.00 69.69 157 LEU A N 1
ATOM 1291 C CA . LEU A 1 157 ? -26.259 -2.807 8.780 1.00 69.69 157 LEU A CA 1
ATOM 1292 C C . LEU A 1 157 ? -25.604 -2.429 10.111 1.00 69.69 157 LEU A C 1
ATOM 1294 O O . LEU A 1 157 ? -24.536 -2.941 10.436 1.00 69.69 157 LEU A O 1
ATOM 1298 N N . ASN A 1 158 ? -26.222 -1.510 10.851 1.00 51.72 158 ASN A N 1
ATOM 1299 C CA . ASN A 1 158 ? -25.883 -1.290 12.254 1.00 51.72 158 ASN A CA 1
ATOM 1300 C C . ASN A 1 158 ? -26.390 -2.513 13.027 1.00 51.72 158 ASN A C 1
ATOM 1302 O O . ASN A 1 158 ? -27.591 -2.615 13.283 1.00 51.72 158 ASN A O 1
ATOM 1306 N N . ILE A 1 159 ? -25.495 -3.465 13.290 1.00 48.75 159 ILE A N 1
ATOM 1307 C CA . ILE A 1 159 ? -25.754 -4.641 14.131 1.00 48.75 159 ILE A CA 1
ATOM 1308 C C . ILE A 1 159 ? -25.434 -4.292 15.579 1.00 48.75 159 ILE A C 1
ATOM 1310 O O . ILE A 1 159 ? -24.390 -3.635 15.784 1.00 48.75 159 ILE A O 1
#